Protein AF-A0A8B9C943-F1 (afdb_monomer)

InterPro domains:
  IPR003034 SAP domain [PF02037] (8-42)
  IPR003034 SAP domain [PS50800] (8-42)
  IPR003034 SAP domain [SM00513] (8-42)
  IPR036361 SAP domain superfamily [G3DSA:1.10.720.30] (2-56)
  IPR036361 SAP domain superfamily [SSF68906] (6-45)
  IPR052240 SAP domain-containing ribonucleoprotein [PTHR46551] (6-48)

pLDDT: mean 72.68, std 15.16, range [35.47, 89.88]

Foldseek 3Di:
DDDDQDPLVPDDLVVLLVVCVVVVHDSDDDSVVSSVVVVVVRCCVVVVDDDDPDDDPPDDDDDDDD

Mean predicted aligned error: 12.09 Å

Sequence (66 aa):
MSCSPVNVKKLKVSELKEELKKRRLSDKGLKADLMERLQAALDQEEAGGGAAVNPPPSRGRGGAAS

Organism: NCBI:txid132585

Solvent-accessible surface area (backbone atoms only — not comparable to full-atom values): 4457 Å² total; per-residue (Å²): 130,94,78,75,87,77,65,51,91,80,48,52,66,70,53,45,36,50,54,25,50,75,72,72,43,76,62,74,73,53,67,66,56,39,38,50,56,55,40,50,59,48,46,55,64,74,54,68,81,70,93,73,87,78,75,80,83,80,69,88,72,86,83,78,86,135

Structure (mmCIF, N/CA/C/O backbone):
data_AF-A0A8B9C943-F1
#
_entry.id   AF-A0A8B9C943-F1
#
loop_
_atom_site.group_PDB
_atom_site.id
_atom_site.type_symbol
_atom_site.label_atom_id
_atom_site.label_alt_id
_atom_site.label_comp_id
_atom_site.label_asym_id
_atom_site.label_entity_id
_atom_site.label_seq_id
_atom_site.pdbx_PDB_ins_code
_atom_site.Cartn_x
_atom_site.Cartn_y
_atom_site.Cartn_z
_atom_site.occupancy
_atom_site.B_iso_or_equiv
_atom_site.auth_seq_id
_atom_site.auth_comp_id
_atom_site.auth_asym_id
_atom_site.auth_atom_id
_atom_site.pdbx_PDB_model_num
ATOM 1 N N . MET A 1 1 ? 2.174 -5.650 18.781 1.00 35.47 1 MET A N 1
ATOM 2 C CA . MET A 1 1 ? 1.163 -4.655 18.366 1.00 35.47 1 MET A CA 1
ATOM 3 C C . MET A 1 1 ? 0.202 -5.335 17.400 1.00 35.47 1 MET A C 1
ATOM 5 O O . MET A 1 1 ? 0.688 -6.024 16.515 1.00 35.47 1 MET A O 1
ATOM 9 N N . SER A 1 2 ? -1.117 -5.211 17.585 1.00 44.50 2 SER A N 1
ATOM 10 C CA . SER A 1 2 ? -2.119 -5.803 16.680 1.00 44.50 2 SER A CA 1
ATOM 11 C C . SER A 1 2 ? -2.055 -5.155 15.296 1.00 44.50 2 SER A C 1
ATOM 13 O O . SER A 1 2 ? -2.685 -4.125 15.066 1.00 44.50 2 SER A O 1
ATOM 15 N N . CYS A 1 3 ? -1.279 -5.739 14.384 1.00 46.91 3 CYS A N 1
ATOM 16 C CA . CYS A 1 3 ? -1.322 -5.404 12.966 1.00 46.91 3 CYS A CA 1
ATOM 17 C C . CYS A 1 3 ? -2.349 -6.324 12.302 1.00 46.91 3 CYS A C 1
ATOM 19 O O . CYS A 1 3 ? -2.060 -7.473 11.978 1.00 46.91 3 CYS A O 1
ATOM 21 N N . SER A 1 4 ? -3.587 -5.849 12.179 1.00 52.94 4 SER A N 1
ATOM 22 C CA . SER A 1 4 ? -4.597 -6.549 11.388 1.00 52.94 4 SER A CA 1
ATOM 23 C C . SER A 1 4 ? -4.223 -6.419 9.903 1.00 52.94 4 SER A C 1
ATOM 25 O O . SER A 1 4 ? -4.057 -5.286 9.441 1.00 52.94 4 SER A O 1
ATOM 27 N N . PRO A 1 5 ? -4.097 -7.521 9.143 1.00 60.84 5 PRO A N 1
ATOM 28 C CA . PRO A 1 5 ? -3.716 -7.469 7.734 1.00 60.84 5 PRO A CA 1
ATOM 29 C C . PRO A 1 5 ? -4.806 -6.761 6.919 1.00 60.84 5 PRO A C 1
ATOM 31 O O . PRO A 1 5 ? -5.951 -7.210 6.846 1.00 60.84 5 PRO A O 1
ATOM 34 N N . VAL A 1 6 ? -4.468 -5.620 6.316 1.00 67.56 6 VAL A N 1
ATOM 35 C CA . VAL A 1 6 ? -5.394 -4.829 5.492 1.00 67.56 6 VAL A CA 1
ATOM 36 C C . VAL A 1 6 ? -5.229 -5.231 4.022 1.00 67.56 6 VAL A C 1
ATOM 38 O O . VAL A 1 6 ? -4.240 -4.899 3.389 1.00 67.56 6 VAL A O 1
ATOM 41 N N . ASN A 1 7 ? -6.193 -5.929 3.415 1.00 78.69 7 ASN A N 1
ATOM 42 C CA . ASN A 1 7 ? -6.080 -6.358 2.009 1.00 78.69 7 ASN A CA 1
ATOM 43 C C . ASN A 1 7 ? -6.315 -5.212 1.002 1.00 78.69 7 ASN A C 1
ATOM 45 O O . ASN A 1 7 ? -7.419 -5.030 0.490 1.00 78.69 7 ASN A O 1
ATOM 49 N N . VAL A 1 8 ? -5.262 -4.505 0.601 1.0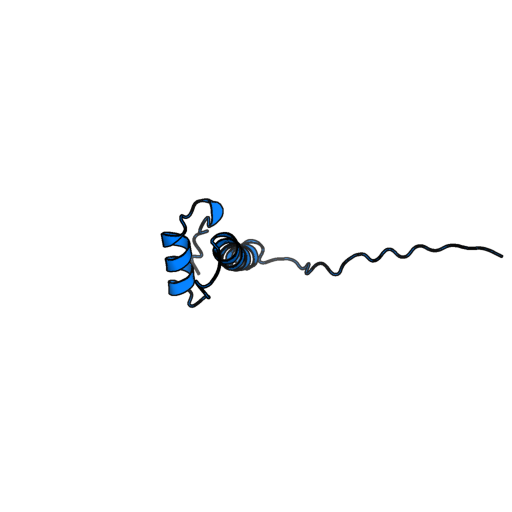0 79.75 8 VAL A N 1
ATOM 50 C CA . VAL A 1 8 ? -5.351 -3.354 -0.326 1.00 79.75 8 VAL A CA 1
ATOM 51 C C . VAL A 1 8 ? -5.872 -3.676 -1.724 1.00 79.75 8 VAL A C 1
ATOM 53 O O . VAL A 1 8 ? -6.554 -2.856 -2.332 1.00 79.75 8 VAL A O 1
ATOM 56 N N . LYS A 1 9 ? -5.656 -4.900 -2.217 1.00 79.12 9 LYS A N 1
ATOM 57 C CA . LYS A 1 9 ? -6.206 -5.373 -3.504 1.00 79.12 9 LYS A CA 1
ATOM 58 C C . LYS A 1 9 ? -7.735 -5.533 -3.486 1.00 79.12 9 LYS A C 1
ATOM 60 O O . LYS A 1 9 ? -8.353 -5.542 -4.547 1.00 79.12 9 LYS A O 1
ATOM 65 N N . LYS A 1 10 ? -8.349 -5.635 -2.299 1.00 82.50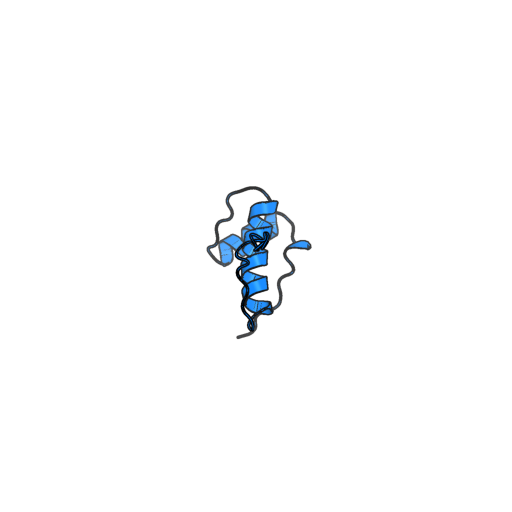 10 LYS A N 1
ATOM 66 C CA . LYS A 1 10 ? -9.811 -5.689 -2.110 1.00 82.50 10 LYS A CA 1
ATOM 67 C C . LYS A 1 10 ? -10.431 -4.321 -1.804 1.00 82.50 10 LYS A C 1
ATOM 69 O O . LYS A 1 10 ? -11.654 -4.203 -1.831 1.00 82.50 10 LYS A O 1
ATOM 74 N N . LEU A 1 11 ? -9.617 -3.293 -1.553 1.00 83.81 11 LEU A N 1
ATOM 75 C CA . LEU A 1 11 ? -10.086 -1.950 -1.222 1.00 83.81 11 LEU A CA 1
ATOM 76 C C . LEU A 1 11 ? -10.376 -1.111 -2.478 1.00 83.81 11 LEU A C 1
ATOM 78 O O . LEU A 1 11 ? -9.728 -1.221 -3.524 1.00 83.81 11 LEU A O 1
ATOM 82 N N . LYS A 1 12 ? -11.382 -0.238 -2.371 1.00 86.06 12 LYS A N 1
ATOM 83 C CA . LYS A 1 12 ? -11.724 0.754 -3.404 1.00 86.06 12 LYS A CA 1
ATOM 84 C C . LYS A 1 12 ? -10.781 1.957 -3.319 1.00 86.06 12 LYS A C 1
ATOM 86 O O . LYS A 1 12 ? -10.130 2.164 -2.307 1.00 86.06 12 LYS A O 1
ATOM 91 N N . VAL A 1 13 ? -10.739 2.788 -4.366 1.00 83.69 13 VAL A N 1
ATOM 92 C CA . VAL A 1 13 ? -9.897 4.006 -4.388 1.00 83.69 13 VAL A CA 1
ATOM 93 C C . VAL A 1 13 ? -10.176 4.904 -3.186 1.00 83.69 13 VAL A C 1
ATOM 95 O O . VAL A 1 13 ? -9.233 5.395 -2.582 1.00 83.69 13 VAL A O 1
ATOM 98 N N . SER A 1 14 ? -11.445 5.084 -2.813 1.00 87.81 14 SER A N 1
ATOM 99 C CA . SER A 1 14 ? -11.824 5.878 -1.640 1.00 87.81 14 SER A CA 1
ATOM 100 C C . SER A 1 14 ? -11.182 5.339 -0.355 1.00 87.81 14 SER A C 1
ATOM 102 O O . SER A 1 14 ? -10.514 6.092 0.343 1.00 87.81 14 SER A O 1
ATOM 104 N N . GLU A 1 15 ? -11.280 4.027 -0.126 1.00 89.12 15 GLU A N 1
ATOM 105 C CA . GLU A 1 15 ? -10.702 3.331 1.036 1.00 89.12 15 GLU A CA 1
ATOM 106 C C . GLU A 1 15 ? -9.165 3.365 1.029 1.00 89.12 15 GLU A C 1
ATOM 108 O O . GLU A 1 15 ? -8.539 3.631 2.049 1.00 89.12 15 GLU A O 1
ATOM 113 N N . LEU A 1 16 ? -8.538 3.146 -0.135 1.00 89.19 16 LEU A N 1
ATOM 114 C CA . LEU A 1 16 ? -7.081 3.228 -0.286 1.00 89.19 16 LEU A CA 1
ATOM 115 C C . LEU A 1 16 ? -6.561 4.610 0.103 1.00 89.19 16 LEU A C 1
ATOM 117 O O . LEU A 1 16 ? -5.552 4.718 0.795 1.00 89.19 16 LEU A O 1
ATOM 121 N N . LYS A 1 17 ? -7.255 5.668 -0.327 1.00 89.06 17 LYS A N 1
ATOM 122 C CA . LYS A 1 17 ? -6.888 7.045 0.014 1.00 89.06 17 LYS A CA 1
ATOM 123 C C . LYS A 1 17 ? -7.091 7.331 1.497 1.00 89.06 17 LYS A C 1
ATOM 125 O O . LYS A 1 17 ? -6.265 8.032 2.072 1.00 89.06 17 LYS A O 1
ATOM 130 N N . GLU A 1 18 ? -8.147 6.805 2.114 1.00 89.88 18 GLU A N 1
ATOM 131 C CA . GLU A 1 18 ? -8.362 6.954 3.556 1.00 89.88 18 GLU A CA 1
ATOM 132 C C . GLU A 1 18 ? -7.283 6.253 4.379 1.00 89.88 18 GLU A C 1
ATOM 134 O O . GLU A 1 18 ? -6.709 6.890 5.259 1.00 89.88 18 GLU A O 1
ATOM 139 N N . GLU A 1 19 ? -6.926 5.003 4.068 1.00 87.25 19 GLU A N 1
ATOM 140 C CA . GLU A 1 19 ? -5.857 4.310 4.798 1.00 87.25 19 GLU A CA 1
ATOM 141 C C . GLU A 1 19 ? -4.489 4.961 4.583 1.00 87.25 19 GLU A C 1
ATOM 143 O O . GLU A 1 19 ? -3.734 5.138 5.542 1.00 87.25 19 GLU A O 1
ATOM 148 N N . LEU A 1 20 ? -4.183 5.396 3.355 1.00 88.56 20 LEU A N 1
ATOM 149 C CA . LEU A 1 20 ? -2.969 6.169 3.093 1.00 88.56 20 LEU A CA 1
ATOM 150 C C . LEU A 1 20 ? -2.956 7.456 3.924 1.00 88.56 20 LEU A C 1
ATOM 152 O O . LEU A 1 20 ? -1.981 7.708 4.626 1.00 88.56 20 LEU A O 1
ATOM 156 N N . LYS A 1 21 ? -4.049 8.230 3.945 1.00 88.38 21 LYS A N 1
ATOM 157 C CA . LYS A 1 21 ? -4.147 9.451 4.764 1.00 88.38 21 LYS A CA 1
ATOM 158 C C . LYS A 1 21 ? -4.023 9.177 6.258 1.00 88.38 21 LYS A C 1
ATOM 160 O O . LYS A 1 21 ? -3.320 9.911 6.952 1.00 88.38 21 LYS A O 1
ATOM 165 N N . LYS A 1 22 ? -4.672 8.128 6.758 1.00 85.31 22 LYS A N 1
ATOM 166 C CA . LYS A 1 22 ? -4.657 7.743 8.175 1.00 85.31 22 LYS A CA 1
ATOM 167 C C . LYS A 1 22 ? -3.255 7.352 8.639 1.00 85.31 22 LYS A C 1
ATOM 169 O O . LYS A 1 22 ? -2.857 7.691 9.749 1.00 85.31 22 LYS A O 1
ATOM 174 N N . ARG A 1 23 ? -2.479 6.726 7.750 1.00 80.19 23 ARG A N 1
ATOM 175 C CA . ARG A 1 23 ? -1.059 6.393 7.947 1.00 80.19 23 ARG A CA 1
ATOM 176 C C . ARG A 1 23 ? -0.103 7.536 7.594 1.00 80.19 23 ARG A C 1
ATOM 178 O O . ARG A 1 23 ? 1.107 7.353 7.667 1.00 80.19 23 ARG A O 1
ATOM 185 N N . ARG A 1 24 ? -0.624 8.709 7.209 1.00 83.00 24 ARG A N 1
ATOM 186 C CA . ARG A 1 24 ? 0.140 9.866 6.705 1.00 83.00 24 ARG A CA 1
ATOM 187 C C . ARG A 1 24 ? 1.055 9.543 5.513 1.00 83.00 24 ARG A C 1
ATOM 189 O O . ARG A 1 24 ? 2.101 10.159 5.333 1.00 83.00 24 ARG A O 1
ATOM 196 N N . LEU A 1 25 ? 0.628 8.603 4.676 1.00 83.44 25 LEU A N 1
ATOM 197 C CA . LEU A 1 25 ? 1.211 8.292 3.376 1.00 83.44 25 LEU A CA 1
ATOM 198 C C . LEU A 1 25 ? 0.593 9.177 2.282 1.00 83.44 25 LEU A C 1
ATOM 200 O O . LEU A 1 25 ? -0.483 9.752 2.440 1.00 83.44 25 LEU A O 1
ATOM 204 N N . SER A 1 26 ? 1.281 9.283 1.143 1.00 85.50 26 SER A N 1
ATOM 205 C CA . SER A 1 26 ? 0.779 10.055 0.000 1.00 85.50 26 SER A CA 1
ATOM 206 C C . SER A 1 26 ? -0.402 9.360 -0.671 1.00 85.50 26 SER A C 1
ATOM 208 O O . SER A 1 26 ? -0.235 8.292 -1.252 1.00 85.50 26 SER A O 1
ATOM 210 N N . ASP A 1 27 ? -1.561 10.024 -0.675 1.00 86.81 27 ASP A N 1
ATOM 211 C CA . ASP A 1 27 ? -2.744 9.633 -1.451 1.00 86.81 27 ASP A CA 1
ATOM 212 C C . ASP A 1 27 ? -2.814 10.301 -2.844 1.00 86.81 27 ASP A C 1
ATOM 214 O O . ASP A 1 27 ? -3.876 10.390 -3.473 1.00 86.81 27 ASP A O 1
ATOM 218 N N . LYS A 1 28 ? -1.667 10.787 -3.333 1.00 84.00 28 LYS A N 1
ATOM 219 C CA . LYS A 1 28 ? -1.520 11.425 -4.642 1.00 84.00 28 LYS A CA 1
ATOM 220 C C . LYS A 1 28 ? -1.024 10.422 -5.674 1.00 84.00 28 LYS A C 1
ATOM 222 O O . LYS A 1 28 ? 0.005 9.796 -5.468 1.00 84.00 28 LYS A O 1
ATOM 227 N N . GLY A 1 29 ? -1.733 10.334 -6.795 1.00 82.75 29 GLY A N 1
ATOM 228 C CA . GLY A 1 29 ? -1.388 9.446 -7.901 1.00 82.75 29 GLY A CA 1
ATOM 229 C C . GLY A 1 29 ? -2.585 8.638 -8.391 1.00 82.75 29 GLY A C 1
ATOM 230 O O . GLY A 1 29 ? -3.732 8.880 -8.008 1.00 82.75 29 GLY A O 1
ATOM 231 N N . LEU A 1 30 ? -2.306 7.682 -9.273 1.00 87.56 30 LEU A N 1
ATOM 232 C CA . LEU A 1 30 ? -3.294 6.734 -9.780 1.00 87.56 30 LEU A CA 1
ATOM 233 C C . LEU A 1 30 ? -3.613 5.678 -8.719 1.00 87.56 30 LEU A C 1
ATOM 235 O O . LEU A 1 30 ? -2.813 5.411 -7.828 1.00 87.56 30 LEU A O 1
ATOM 239 N N . LYS A 1 31 ? -4.759 5.005 -8.867 1.00 83.62 31 LYS A N 1
ATOM 240 C CA . LYS A 1 31 ? -5.145 3.860 -8.026 1.00 83.62 31 LYS A CA 1
ATOM 241 C C . LYS A 1 31 ? -4.012 2.837 -7.870 1.00 83.62 31 LYS A C 1
ATOM 243 O O . LYS A 1 31 ? -3.841 2.317 -6.777 1.00 83.62 31 LYS A O 1
ATOM 248 N N . ALA A 1 32 ? -3.255 2.581 -8.939 1.00 85.44 32 ALA A N 1
ATOM 249 C CA . ALA A 1 32 ? -2.108 1.677 -8.916 1.00 85.44 32 ALA A CA 1
ATOM 250 C C . ALA A 1 32 ? -1.029 2.132 -7.919 1.00 85.44 32 ALA A C 1
ATOM 252 O O . ALA A 1 32 ? -0.649 1.348 -7.063 1.00 85.44 32 ALA A O 1
ATOM 253 N N . ASP A 1 33 ? -0.632 3.406 -7.956 1.00 87.69 33 ASP A N 1
ATOM 254 C CA . ASP A 1 33 ? 0.392 3.976 -7.065 1.00 87.69 33 ASP A CA 1
ATOM 255 C C . ASP A 1 33 ? -0.050 3.929 -5.593 1.00 87.69 33 ASP A C 1
ATOM 257 O O . ASP A 1 33 ? 0.704 3.540 -4.703 1.00 87.69 33 ASP A O 1
ATOM 261 N N . LEU A 1 34 ? -1.328 4.243 -5.345 1.00 89.25 34 LEU A N 1
ATOM 262 C CA . LEU A 1 34 ? -1.943 4.153 -4.018 1.00 89.25 34 LEU A CA 1
ATOM 263 C C . LEU A 1 34 ? -1.913 2.717 -3.479 1.00 89.25 34 LEU A C 1
ATOM 265 O O . LEU A 1 34 ? -1.569 2.484 -2.320 1.00 89.25 34 LEU A O 1
ATOM 269 N N . MET A 1 35 ? -2.287 1.757 -4.328 1.00 87.00 35 MET A N 1
ATOM 270 C CA . MET A 1 35 ? -2.266 0.337 -3.993 1.00 87.00 35 MET A CA 1
ATOM 271 C C . MET A 1 35 ? -0.853 -0.140 -3.719 1.00 87.00 35 MET A C 1
ATOM 273 O O . MET A 1 35 ? -0.642 -0.784 -2.705 1.00 87.00 35 MET A O 1
ATOM 277 N N . GLU A 1 36 ? 0.096 0.175 -4.593 1.00 86.56 36 GLU A N 1
ATOM 278 C CA . GLU A 1 36 ? 1.480 -0.278 -4.504 1.00 86.56 36 GLU A CA 1
ATOM 279 C C . GLU A 1 36 ? 2.156 0.252 -3.240 1.00 86.56 36 GLU A C 1
ATOM 281 O O . GLU A 1 36 ? 2.784 -0.509 -2.514 1.00 86.56 36 GLU A O 1
ATOM 286 N N . ARG A 1 37 ? 1.929 1.522 -2.898 1.00 87.81 37 ARG A N 1
ATOM 287 C CA . ARG A 1 37 ? 2.497 2.151 -1.701 1.00 87.81 37 ARG A CA 1
ATOM 288 C C . ARG A 1 37 ? 1.944 1.558 -0.404 1.00 87.81 37 ARG A C 1
ATOM 290 O O . ARG A 1 37 ? 2.702 1.293 0.527 1.00 87.81 37 ARG A O 1
ATOM 297 N N . LEU A 1 38 ? 0.629 1.333 -0.340 1.00 86.19 38 LEU A N 1
ATOM 298 C CA . LEU A 1 38 ? -0.008 0.720 0.828 1.00 86.19 38 LEU A CA 1
ATOM 299 C C . LEU A 1 38 ? 0.303 -0.785 0.902 1.00 86.19 38 LEU A C 1
ATOM 301 O O . LEU A 1 38 ? 0.527 -1.307 1.990 1.00 86.19 38 LEU A O 1
ATOM 305 N N . GLN A 1 39 ? 0.380 -1.466 -0.246 1.00 84.69 39 GLN A N 1
ATOM 306 C CA . GLN A 1 39 ? 0.774 -2.871 -0.352 1.00 84.69 39 GLN A CA 1
ATOM 307 C C . GLN A 1 39 ? 2.215 -3.061 0.095 1.00 84.69 39 GLN A C 1
ATOM 309 O O . GLN A 1 39 ? 2.448 -3.970 0.868 1.00 84.69 39 GLN A O 1
ATOM 314 N N . ALA A 1 40 ? 3.151 -2.218 -0.342 1.00 84.31 40 ALA A N 1
ATOM 315 C CA . ALA A 1 40 ? 4.554 -2.297 0.047 1.00 84.31 40 ALA A CA 1
ATOM 316 C C . ALA A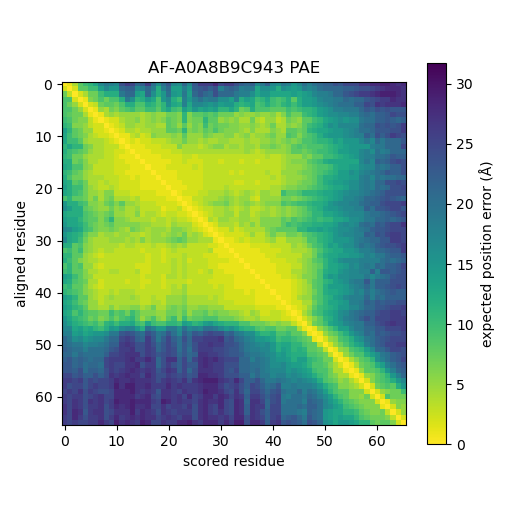 1 40 ? 4.724 -2.127 1.560 1.00 84.31 40 ALA A C 1
ATOM 318 O O . ALA A 1 40 ? 5.451 -2.892 2.177 1.00 84.31 40 ALA A O 1
ATOM 319 N N . ALA A 1 41 ? 4.004 -1.182 2.175 1.00 83.31 41 ALA A N 1
ATOM 320 C CA . ALA A 1 41 ? 4.033 -1.006 3.626 1.00 83.31 41 ALA A CA 1
ATOM 321 C C . ALA A 1 41 ? 3.516 -2.246 4.377 1.00 83.31 41 ALA A C 1
ATOM 323 O O . ALA A 1 41 ? 4.061 -2.604 5.411 1.00 83.31 41 ALA A O 1
ATOM 324 N N . LEU A 1 42 ? 2.476 -2.907 3.864 1.00 80.81 42 LEU A N 1
ATOM 325 C CA . LEU A 1 42 ? 1.941 -4.134 4.460 1.00 80.81 42 LEU A CA 1
ATOM 326 C C . LEU A 1 42 ? 2.814 -5.352 4.181 1.00 80.81 42 LEU A C 1
ATOM 328 O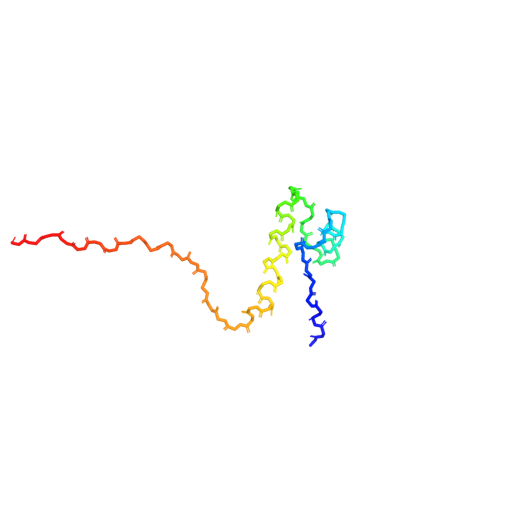 O . LEU A 1 42 ? 2.987 -6.174 5.064 1.00 80.81 42 LEU A O 1
ATOM 332 N N . ASP A 1 43 ? 3.366 -5.454 2.977 1.00 78.56 43 ASP A N 1
ATOM 333 C CA . ASP A 1 43 ? 4.273 -6.522 2.572 1.00 78.56 43 ASP A CA 1
ATOM 334 C C . ASP A 1 43 ? 5.561 -6.446 3.391 1.00 78.56 43 ASP A C 1
ATOM 336 O O . ASP A 1 43 ? 6.018 -7.465 3.872 1.00 78.56 43 ASP A O 1
ATOM 340 N N . GLN A 1 44 ? 6.085 -5.251 3.688 1.00 72.44 44 GLN A N 1
ATOM 341 C CA . GLN A 1 44 ? 7.212 -5.103 4.616 1.00 72.44 44 GLN A CA 1
ATOM 342 C C . GLN A 1 44 ? 6.895 -5.564 6.047 1.00 72.44 44 GLN A C 1
ATOM 344 O O . GLN A 1 44 ? 7.777 -6.097 6.717 1.00 72.44 44 GLN A O 1
ATOM 349 N N . GLU A 1 45 ? 5.664 -5.358 6.516 1.00 66.94 45 GLU A N 1
ATOM 350 C CA . GLU A 1 45 ? 5.232 -5.751 7.864 1.00 66.94 45 GLU A CA 1
ATOM 351 C C . GLU A 1 45 ? 4.887 -7.251 7.942 1.00 66.94 45 GLU A C 1
ATOM 353 O O . GLU A 1 45 ? 5.167 -7.903 8.946 1.00 66.94 45 GLU A O 1
ATOM 358 N N . GLU A 1 46 ? 4.299 -7.816 6.884 1.00 65.94 46 GLU A N 1
ATOM 359 C CA . GLU A 1 46 ? 3.926 -9.232 6.769 1.00 65.94 46 GLU A CA 1
ATOM 360 C C . GLU A 1 46 ? 5.135 -10.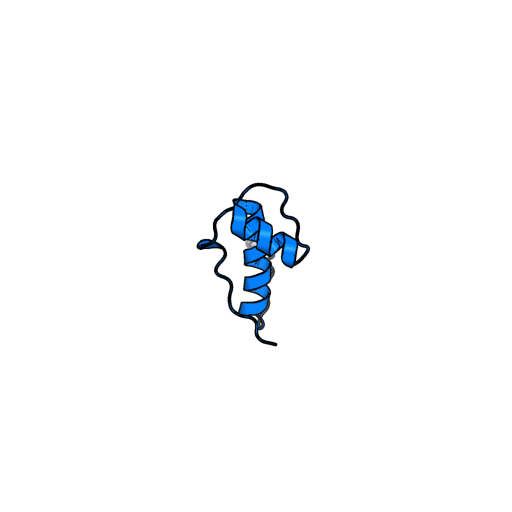108 6.416 1.00 65.94 46 GLU A C 1
ATOM 362 O O . GLU A 1 46 ? 5.326 -11.178 6.991 1.00 65.94 46 GLU A O 1
ATOM 367 N N . ALA A 1 47 ? 6.014 -9.615 5.545 1.00 58.31 47 ALA A N 1
ATOM 368 C CA . ALA A 1 47 ? 7.292 -10.225 5.192 1.00 58.31 47 ALA A CA 1
ATOM 369 C C . ALA A 1 47 ? 8.420 -9.820 6.156 1.00 58.31 47 ALA A C 1
ATOM 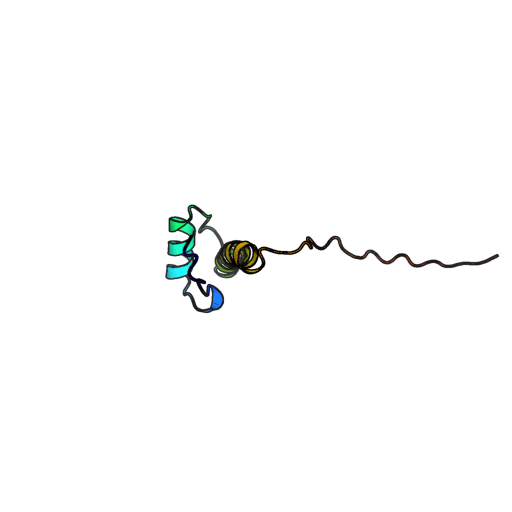371 O O . ALA A 1 47 ? 9.589 -9.801 5.765 1.00 58.31 47 ALA A O 1
ATOM 372 N N . GLY A 1 48 ? 8.092 -9.501 7.415 1.00 53.06 48 GLY A N 1
ATOM 373 C CA . GLY A 1 48 ? 9.024 -9.134 8.484 1.00 53.06 48 GLY A CA 1
ATOM 374 C C . GLY A 1 48 ? 10.002 -10.251 8.885 1.00 53.06 48 GLY A C 1
ATOM 375 O O . GLY A 1 48 ? 10.001 -10.701 10.029 1.00 53.06 48 GLY A O 1
ATOM 376 N N . GLY A 1 49 ? 10.860 -10.690 7.960 1.00 47.31 49 GLY A N 1
ATOM 377 C CA . GLY A 1 49 ? 11.875 -11.711 8.189 1.00 47.31 49 GLY A CA 1
ATOM 378 C C . GLY A 1 49 ? 12.640 -12.185 6.948 1.00 47.31 49 GLY A C 1
ATOM 379 O O . GLY A 1 49 ? 12.774 -13.390 6.773 1.00 47.31 49 GLY A O 1
ATOM 380 N N . GL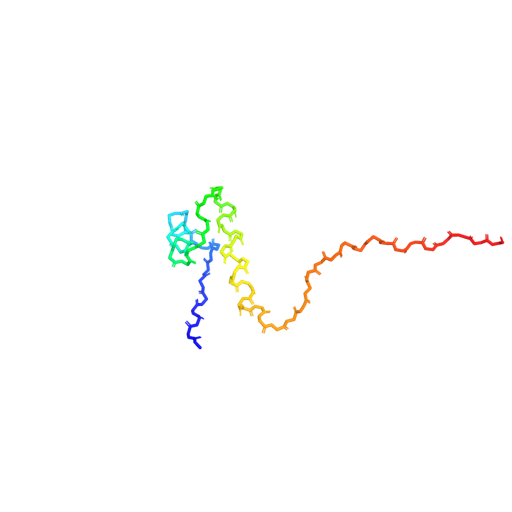Y A 1 50 ? 13.177 -11.305 6.094 1.00 43.94 50 GLY A N 1
ATOM 381 C CA . GLY A 1 50 ? 14.209 -11.741 5.137 1.00 43.94 50 GLY A CA 1
ATOM 382 C C . GLY A 1 50 ? 14.386 -10.888 3.885 1.00 43.94 50 GLY A C 1
ATOM 383 O O . GLY A 1 50 ? 13.510 -10.808 3.037 1.00 43.94 50 GLY A O 1
ATOM 384 N N . ALA A 1 51 ? 15.572 -10.297 3.776 1.00 52.94 51 ALA A N 1
ATOM 385 C CA . ALA A 1 51 ? 16.154 -9.606 2.630 1.00 52.94 51 ALA A CA 1
ATOM 386 C C . ALA A 1 51 ? 15.706 -10.068 1.226 1.00 52.94 51 ALA A C 1
ATOM 388 O O . ALA A 1 51 ? 15.845 -11.240 0.895 1.00 52.94 51 ALA A O 1
ATOM 389 N N . ALA A 1 52 ? 15.347 -9.111 0.361 1.00 49.31 52 ALA A N 1
ATOM 390 C CA . ALA A 1 52 ? 15.906 -8.977 -0.992 1.00 49.31 52 ALA A CA 1
ATOM 391 C C . ALA A 1 52 ? 15.275 -7.775 -1.708 1.00 49.31 52 ALA A C 1
ATOM 393 O O . ALA A 1 52 ? 14.370 -7.898 -2.531 1.00 49.31 52 ALA A O 1
ATOM 394 N N . VAL A 1 53 ? 15.845 -6.594 -1.469 1.00 51.50 53 VAL A N 1
ATOM 395 C CA . VAL A 1 53 ? 16.004 -5.662 -2.585 1.00 51.50 53 VAL A CA 1
ATOM 396 C C . VAL A 1 53 ? 16.687 -6.443 -3.712 1.00 51.50 53 VAL A C 1
ATOM 398 O O . VAL A 1 53 ? 17.710 -7.085 -3.494 1.00 51.50 53 VAL A O 1
ATOM 401 N N . ASN A 1 54 ? 16.066 -6.487 -4.882 1.00 56.47 54 ASN A N 1
ATOM 402 C CA . ASN A 1 54 ? 16.590 -7.147 -6.070 1.00 56.47 54 ASN A CA 1
ATOM 403 C C . ASN A 1 54 ? 17.569 -6.165 -6.748 1.00 56.47 54 ASN A C 1
ATOM 405 O O . ASN A 1 54 ? 17.094 -5.218 -7.378 1.00 56.47 54 ASN A O 1
ATOM 409 N N . PRO A 1 55 ? 18.908 -6.296 -6.656 1.00 64.06 55 PRO A N 1
ATOM 410 C CA . PRO A 1 55 ? 19.750 -5.753 -7.710 1.00 64.06 55 PRO A CA 1
ATOM 411 C C . PRO A 1 55 ? 19.632 -6.687 -8.928 1.00 64.06 55 PRO A C 1
ATOM 413 O O . PRO A 1 55 ? 19.571 -7.908 -8.761 1.00 64.06 55 PRO A O 1
ATOM 416 N N . PRO A 1 56 ? 19.581 -6.155 -10.160 1.00 60.25 56 PRO A N 1
ATOM 417 C CA . PRO A 1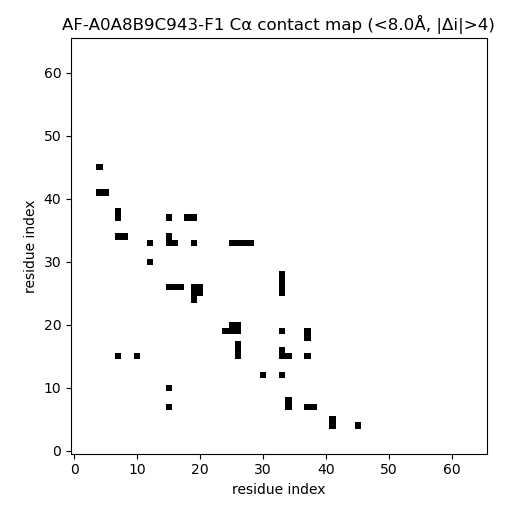 56 ? 19.401 -6.982 -11.347 1.00 60.25 56 PRO A CA 1
ATOM 418 C C . PRO A 1 56 ? 20.572 -7.969 -11.482 1.00 60.25 56 PRO A C 1
ATOM 420 O O . PRO A 1 56 ? 21.728 -7.540 -11.388 1.00 60.25 56 PRO A O 1
ATOM 423 N N . PRO A 1 57 ? 20.338 -9.265 -11.771 1.00 57.16 57 PRO A N 1
ATOM 424 C CA . PRO A 1 57 ? 21.414 -10.160 -12.156 1.00 57.16 57 PRO A CA 1
ATOM 425 C C . PRO A 1 57 ? 21.847 -9.790 -13.577 1.00 57.16 57 PRO A C 1
ATOM 427 O O . PRO A 1 57 ? 21.410 -10.383 -14.563 1.00 57.16 57 PRO A O 1
ATOM 430 N N . SER A 1 58 ? 22.744 -8.812 -13.699 1.00 60.41 58 SER A N 1
ATOM 431 C CA . SER A 1 58 ? 23.496 -8.594 -14.937 1.00 60.41 58 SER A CA 1
ATOM 432 C C . SER A 1 58 ? 24.595 -9.652 -15.029 1.00 60.41 58 SER A C 1
ATOM 434 O O . SER A 1 58 ? 25.773 -9.392 -14.828 1.00 60.41 58 SER A O 1
ATOM 436 N N . ARG A 1 59 ? 24.130 -10.887 -15.243 1.00 58.91 59 ARG A N 1
ATOM 437 C CA . ARG A 1 59 ? 24.749 -12.005 -15.952 1.00 58.91 59 ARG A CA 1
ATOM 438 C C . ARG A 1 59 ? 26.252 -11.847 -16.197 1.00 58.91 59 ARG A C 1
ATOM 440 O O . ARG A 1 59 ? 26.675 -11.369 -17.247 1.00 58.91 59 ARG A O 1
ATOM 447 N N . GLY A 1 60 ? 27.046 -12.376 -15.269 1.00 63.38 60 GLY A N 1
ATOM 448 C CA . GLY A 1 60 ? 28.385 -12.843 -15.596 1.00 63.38 60 GLY A CA 1
ATOM 449 C C . GLY A 1 60 ? 28.276 -13.874 -16.718 1.00 63.38 60 GLY A C 1
ATOM 450 O O . GLY A 1 60 ? 27.728 -14.959 -16.531 1.00 63.38 60 GLY A O 1
ATOM 451 N N . ARG A 1 61 ? 28.750 -13.515 -17.908 1.00 62.50 61 ARG A N 1
ATOM 452 C CA . ARG A 1 61 ? 28.996 -14.457 -18.996 1.00 62.50 61 ARG A CA 1
ATOM 453 C C . ARG A 1 61 ? 30.495 -14.470 -19.226 1.00 62.50 61 ARG A C 1
ATOM 455 O O . ARG A 1 61 ? 31.031 -13.602 -19.902 1.00 62.50 61 ARG A O 1
ATOM 462 N N . GLY A 1 62 ? 31.141 -15.451 -18.603 1.00 67.25 62 GLY A N 1
ATOM 463 C CA . GLY A 1 62 ? 32.471 -15.886 -18.994 1.00 67.25 62 GLY A CA 1
ATOM 464 C C . GLY A 1 62 ? 32.481 -16.406 -20.435 1.00 67.25 62 GLY A C 1
ATOM 465 O O . GLY A 1 62 ? 31.460 -16.850 -20.969 1.00 67.25 62 GLY A O 1
ATOM 466 N N . GLY A 1 63 ? 33.660 -16.319 -21.038 1.00 59.00 63 GLY A N 1
ATOM 467 C CA . GLY A 1 63 ? 33.992 -16.687 -22.414 1.00 59.00 63 GLY A CA 1
ATOM 468 C C . GLY A 1 63 ? 34.958 -15.625 -22.945 1.00 59.00 63 GLY A C 1
ATOM 469 O O . GLY A 1 63 ? 34.644 -14.448 -22.862 1.00 59.00 63 GLY A O 1
ATOM 470 N N . ALA A 1 64 ? 36.147 -15.918 -23.450 1.00 57.38 64 ALA A N 1
ATOM 471 C CA . ALA A 1 64 ? 36.694 -17.139 -24.018 1.00 57.38 64 ALA A CA 1
ATOM 472 C C . ALA A 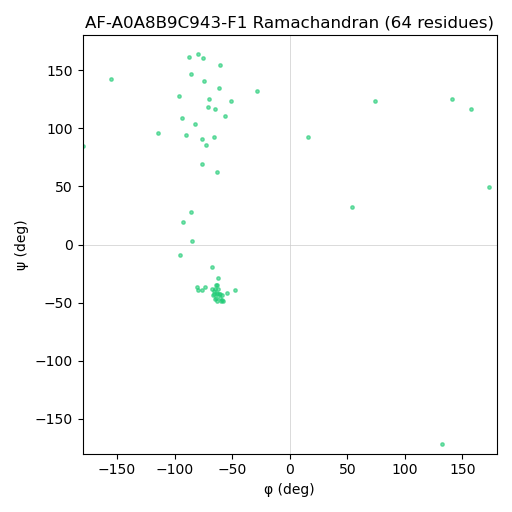1 64 ? 38.234 -17.058 -23.855 1.00 57.38 64 ALA A C 1
ATOM 474 O O . ALA A 1 64 ? 38.775 -15.966 -23.732 1.00 57.38 64 ALA A O 1
ATOM 475 N N . ALA A 1 65 ? 38.901 -18.170 -23.561 1.00 58.31 65 ALA A N 1
ATOM 476 C CA . ALA A 1 65 ? 39.639 -18.975 -24.538 1.00 58.31 65 ALA A CA 1
ATOM 477 C C . ALA A 1 65 ? 40.964 -18.343 -25.006 1.00 58.31 65 ALA A C 1
ATOM 479 O O . ALA A 1 65 ? 40.958 -17.276 -25.611 1.00 58.31 65 ALA A O 1
ATOM 480 N N . SER A 1 66 ? 42.016 -19.144 -24.796 1.00 55.28 66 SER A N 1
ATOM 481 C CA . SER A 1 66 ? 43.314 -19.178 -25.489 1.00 55.28 66 SER A CA 1
ATOM 482 C C . SER A 1 66 ? 44.351 -18.121 -25.129 1.00 55.28 66 SER A C 1
ATOM 484 O O . SER A 1 66 ? 44.173 -16.941 -25.489 1.00 55.28 66 SER A O 1
#

Radius of gyration: 18.42 Å; Cα contacts (8 Å, |Δi|>4): 30; chains: 1; bounding box: 55×31×44 Å

Nearest PDB structures (foldseek):
  2do1-assembly1_A  TM=6.624E-01  e=1.428E-02  Homo sapiens
  2kw9-assembly1_A  TM=6.383E-01  e=1.743E-02  Homo sapiens
  1zbh-assembly1_D  TM=9.195E-01  e=1.668E-01  Homo sapiens
  4uzw-assembly1_A  TM=7.105E-01  e=9.806E-02  Saccharomyces cerevisiae
  2do5-assembly1_A  TM=5.844E-01  e=9.385E-01  Homo sapiens

Secondary structure (DSSP, 8-state):
-------GGGS-HHHHHHHHHHTT----S-HHHHHHHHHHHHHHHHT-S-----------------